Protein AF-A0A925SGM1-F1 (afdb_monomer_lite)

Structure (mmCIF, N/CA/C/O backbone):
data_AF-A0A925SGM1-F1
#
_entry.id   AF-A0A925SGM1-F1
#
loop_
_atom_site.group_PDB
_atom_site.id
_atom_site.type_symbol
_atom_site.label_atom_id
_atom_site.label_alt_id
_atom_site.label_comp_id
_atom_site.label_asym_id
_atom_site.label_entity_id
_atom_site.label_seq_id
_atom_site.pdbx_PDB_ins_code
_atom_site.Cartn_x
_atom_site.Cartn_y
_atom_site.Cartn_z
_atom_site.occupancy
_atom_site.B_iso_or_equiv
_atom_site.auth_seq_id
_atom_site.auth_comp_id
_atom_site.auth_asym_id
_atom_site.auth_atom_id
_atom_site.pdbx_PDB_model_num
ATOM 1 N N . ALA A 1 1 ? 11.138 5.573 4.810 1.00 51.94 1 ALA A N 1
ATOM 2 C CA . ALA A 1 1 ? 10.096 4.999 5.682 1.00 51.94 1 ALA A CA 1
ATOM 3 C C . ALA A 1 1 ? 9.284 4.011 4.863 1.00 51.94 1 ALA A C 1
ATOM 5 O O . ALA A 1 1 ? 8.978 4.304 3.712 1.00 51.94 1 ALA A O 1
ATOM 6 N N . GLU A 1 2 ? 8.991 2.835 5.405 1.00 83.81 2 GLU A N 1
ATOM 7 C CA . GLU A 1 2 ? 8.086 1.891 4.753 1.00 83.81 2 GLU A CA 1
ATOM 8 C C . GLU A 1 2 ? 6.667 2.479 4.787 1.00 83.81 2 GLU A C 1
ATOM 10 O O . GLU A 1 2 ? 6.155 2.788 5.860 1.00 83.81 2 GLU A O 1
ATOM 15 N N . LEU A 1 3 ? 6.037 2.669 3.621 1.00 88.06 3 LEU A N 1
ATOM 16 C CA . LEU A 1 3 ? 4.728 3.333 3.497 1.00 88.06 3 LEU A CA 1
ATOM 17 C C . LEU A 1 3 ? 3.654 2.689 4.397 1.00 88.06 3 LEU A C 1
ATOM 19 O O . LEU A 1 3 ? 2.795 3.379 4.934 1.00 88.06 3 LEU A O 1
ATOM 23 N N . ARG A 1 4 ? 3.743 1.372 4.621 1.00 91.19 4 ARG A N 1
ATOM 24 C CA . ARG A 1 4 ? 2.841 0.618 5.507 1.00 91.19 4 ARG A CA 1
ATOM 25 C C . ARG A 1 4 ? 2.953 1.035 6.972 1.00 91.19 4 ARG A C 1
ATOM 27 O O . ARG A 1 4 ? 1.932 1.063 7.648 1.00 91.19 4 ARG A O 1
ATOM 34 N N . GLY A 1 5 ? 4.154 1.379 7.442 1.00 94.62 5 GLY A N 1
ATOM 35 C CA . GLY A 1 5 ? 4.361 1.885 8.801 1.00 94.62 5 GLY A CA 1
ATOM 36 C C . GLY A 1 5 ? 3.620 3.202 9.013 1.00 94.62 5 GLY A C 1
ATOM 37 O O . GLY A 1 5 ? 2.833 3.318 9.941 1.00 94.62 5 GLY A O 1
ATOM 38 N N . VAL A 1 6 ? 3.745 4.128 8.057 1.00 95.38 6 VAL A N 1
ATOM 39 C CA . VAL A 1 6 ? 3.030 5.416 8.090 1.00 95.38 6 VAL A CA 1
ATOM 40 C C . VAL A 1 6 ? 1.510 5.221 8.117 1.00 95.38 6 VAL A C 1
ATOM 42 O O . VAL A 1 6 ? 0.810 5.924 8.839 1.00 95.38 6 VAL A O 1
ATOM 45 N N . LEU A 1 7 ? 0.983 4.253 7.358 1.00 94.94 7 LEU A N 1
ATOM 46 C CA . LEU A 1 7 ? -0.447 3.928 7.383 1.00 94.94 7 LEU A CA 1
ATOM 47 C C . LEU A 1 7 ? -0.898 3.352 8.734 1.00 94.94 7 LEU A C 1
ATOM 49 O O . LEU A 1 7 ? -2.000 3.663 9.183 1.00 94.94 7 LEU A O 1
ATOM 53 N N . ALA A 1 8 ? -0.070 2.524 9.373 1.00 95.44 8 ALA A N 1
ATOM 54 C CA . ALA A 1 8 ? -0.362 1.967 10.691 1.00 95.44 8 ALA A CA 1
ATOM 55 C C . ALA A 1 8 ? -0.352 3.053 11.777 1.00 95.44 8 ALA A C 1
ATOM 57 O O . ALA A 1 8 ? -1.282 3.110 12.583 1.00 95.44 8 ALA A O 1
ATOM 58 N N . ASP A 1 9 ? 0.640 3.944 11.746 1.00 97.12 9 ASP A N 1
ATOM 59 C CA . ASP A 1 9 ? 0.734 5.088 12.655 1.00 97.12 9 ASP A CA 1
ATOM 60 C C . ASP A 1 9 ? -0.491 5.999 12.489 1.00 97.12 9 ASP A C 1
ATOM 62 O O . ASP A 1 9 ? -1.195 6.279 13.456 1.00 97.12 9 ASP A O 1
ATOM 66 N N . ALA A 1 10 ? -0.846 6.347 11.246 1.00 96.38 10 ALA A N 1
ATOM 67 C CA . ALA A 1 10 ? -2.030 7.153 10.953 1.00 96.38 10 ALA A CA 1
ATOM 68 C C . ALA A 1 10 ? -3.344 6.489 11.415 1.00 96.38 10 ALA A C 1
ATOM 70 O O . ALA A 1 10 ? -4.239 7.167 11.924 1.00 96.38 10 ALA A O 1
ATOM 71 N N . ALA A 1 11 ? -3.476 5.167 11.263 1.00 97.12 11 ALA A N 1
ATOM 72 C CA . ALA A 1 11 ? -4.634 4.417 11.751 1.00 97.12 11 ALA A CA 1
ATOM 73 C C . ALA A 1 11 ? -4.733 4.442 13.286 1.00 97.12 11 ALA A C 1
ATOM 75 O O . ALA A 1 11 ? -5.823 4.636 13.837 1.00 97.12 11 ALA A O 1
ATOM 76 N N . SER A 1 12 ? -3.593 4.271 13.964 1.00 97.50 12 SER A N 1
ATOM 77 C CA . SER A 1 12 ? -3.473 4.338 15.4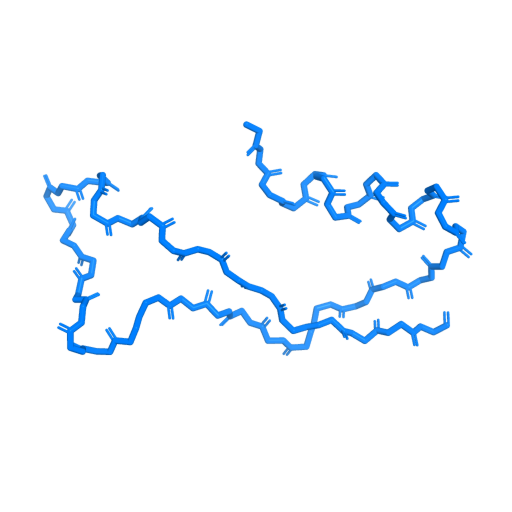22 1.00 97.50 12 SER A CA 1
ATOM 78 C C . SER A 1 12 ? -3.841 5.727 15.945 1.00 97.50 12 SER A C 1
ATOM 80 O O . SER A 1 12 ? -4.697 5.844 16.825 1.00 97.50 12 SER A O 1
ATOM 82 N N . ASP A 1 13 ? -3.277 6.778 15.348 1.00 98.06 13 ASP A N 1
ATOM 83 C CA . ASP A 1 13 ? -3.542 8.173 15.709 1.00 98.06 13 ASP A CA 1
ATOM 84 C C . ASP A 1 13 ? -5.023 8.534 15.529 1.00 98.06 13 ASP A C 1
ATOM 86 O O . ASP A 1 13 ? -5.633 9.168 16.395 1.00 98.06 13 ASP A O 1
ATOM 90 N N . ALA A 1 14 ? -5.640 8.064 14.441 1.00 97.62 14 ALA A N 1
ATOM 91 C CA . ALA A 1 14 ? -7.063 8.259 14.173 1.00 97.62 14 ALA A CA 1
ATOM 92 C C . ALA A 1 14 ? -7.983 7.375 15.036 1.00 97.62 14 ALA A C 1
ATOM 94 O O . ALA A 1 14 ? -9.199 7.586 15.046 1.00 97.62 14 ALA A O 1
ATOM 95 N N . LYS A 1 15 ? -7.436 6.378 15.748 1.00 97.25 15 LYS A N 1
ATOM 96 C CA . LYS A 1 15 ? -8.185 5.348 16.490 1.00 97.25 15 LYS A CA 1
ATOM 97 C C . LYS A 1 15 ? -9.221 4.634 15.618 1.00 97.25 15 LYS A C 1
ATOM 99 O O . LYS A 1 15 ? -10.332 4.341 16.066 1.00 97.25 15 LYS A O 1
ATOM 104 N N . ARG A 1 16 ? -8.869 4.366 14.361 1.00 97.56 16 ARG A N 1
ATOM 105 C CA . ARG A 1 16 ? -9.731 3.661 13.405 1.00 97.56 16 ARG A CA 1
ATOM 106 C C . ARG A 1 16 ? -9.111 2.336 13.010 1.00 97.56 16 ARG A C 1
ATOM 108 O O . ARG A 1 16 ? -7.895 2.214 12.891 1.00 97.56 16 ARG A O 1
ATOM 115 N N . LYS A 1 17 ? -9.963 1.344 12.755 1.00 96.56 17 LYS A N 1
ATOM 116 C CA . LYS A 1 17 ? -9.521 0.120 12.091 1.00 96.56 17 LYS A CA 1
ATOM 117 C C . LYS A 1 17 ? -9.478 0.388 10.596 1.00 96.56 17 LYS A C 1
ATOM 119 O O . LYS A 1 17 ? -10.446 0.878 10.019 1.00 96.56 17 LYS A O 1
ATOM 124 N N . VAL A 1 18 ? -8.342 0.080 9.986 1.00 97.12 18 VAL A N 1
ATOM 125 C CA . VAL A 1 18 ? -8.109 0.314 8.564 1.00 97.12 18 VAL A CA 1
ATOM 126 C C . VAL A 1 18 ? -7.685 -1.000 7.930 1.00 97.12 18 VAL A C 1
ATOM 128 O O . VAL A 1 18 ? -6.797 -1.685 8.434 1.00 97.12 18 VAL A O 1
ATOM 131 N N . GLN A 1 19 ? -8.339 -1.367 6.835 1.00 96.56 19 GLN A N 1
ATOM 132 C CA . GLN A 1 19 ? -8.079 -2.594 6.097 1.00 96.56 19 GLN A CA 1
ATOM 133 C C . GLN A 1 19 ? -7.625 -2.266 4.679 1.00 96.56 19 GLN A C 1
ATOM 135 O O . GLN A 1 19 ? -8.243 -1.448 3.998 1.00 96.56 19 GLN A O 1
ATOM 140 N N . VAL A 1 20 ? -6.583 -2.954 4.210 1.00 96.31 20 VAL A N 1
ATOM 141 C CA . VAL A 1 20 ? -6.171 -2.897 2.804 1.00 96.31 20 VAL A CA 1
ATOM 142 C C . VAL A 1 20 ? -7.164 -3.689 1.959 1.00 96.31 20 VAL A C 1
ATOM 144 O O . VAL A 1 20 ? -7.373 -4.879 2.190 1.00 96.31 20 VAL A O 1
ATOM 147 N N . VAL A 1 21 ? -7.777 -3.008 0.996 1.00 97.69 21 VAL A N 1
ATOM 148 C CA . VAL A 1 21 ? -8.679 -3.596 -0.001 1.00 97.69 21 VAL A CA 1
ATOM 149 C C . VAL A 1 21 ? -7.903 -3.953 -1.264 1.00 97.69 21 VAL A C 1
ATOM 151 O O . VAL A 1 21 ? -8.103 -5.029 -1.815 1.00 97.69 21 VAL A O 1
ATOM 154 N N . GLU A 1 22 ? -6.991 -3.080 -1.690 1.00 97.19 22 GLU A N 1
ATOM 155 C CA . GLU A 1 22 ? -6.200 -3.270 -2.905 1.00 97.19 22 GLU A CA 1
ATOM 156 C C . GLU A 1 22 ? -4.801 -2.670 -2.745 1.00 97.19 22 GLU A C 1
ATOM 158 O O . GLU A 1 22 ? -4.623 -1.643 -2.081 1.00 97.19 22 GLU A O 1
ATOM 163 N N . PHE A 1 23 ? -3.816 -3.313 -3.371 1.00 95.25 23 PHE A N 1
ATOM 164 C CA . PHE A 1 23 ? -2.464 -2.787 -3.531 1.00 95.25 23 PHE A CA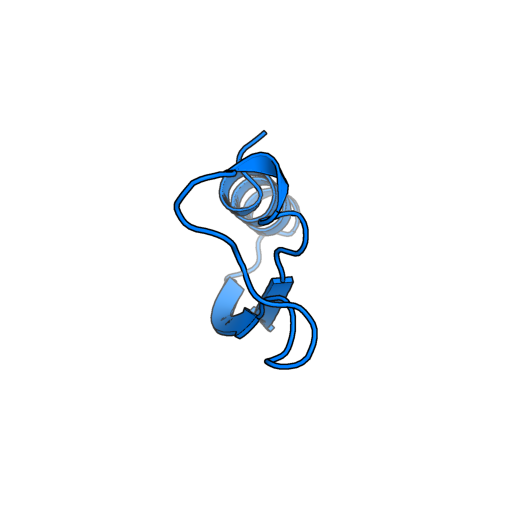 1
ATOM 165 C C . PHE A 1 23 ? -2.350 -2.189 -4.929 1.00 95.25 23 PHE A C 1
ATOM 167 O O . PHE A 1 23 ? -2.520 -2.896 -5.919 1.00 95.25 23 PHE A O 1
ATOM 174 N N . CYS A 1 24 ? -2.043 -0.900 -5.008 1.00 95.19 24 CYS A N 1
ATOM 175 C CA . CYS A 1 24 ? -1.866 -0.208 -6.276 1.00 95.19 24 CYS A CA 1
ATOM 176 C C . CYS A 1 24 ? -0.377 -0.046 -6.584 1.00 95.19 24 CYS A C 1
ATOM 178 O O . CYS A 1 24 ? 0.434 0.236 -5.696 1.00 95.19 24 CYS A O 1
ATOM 180 N N . HIS A 1 25 ? -0.037 -0.159 -7.863 1.00 94.50 25 HIS A N 1
ATOM 181 C CA . HIS A 1 25 ? 1.300 0.116 -8.375 1.00 94.50 25 HIS A CA 1
ATOM 182 C C . HIS A 1 25 ? 1.210 0.780 -9.752 1.00 94.50 25 HIS A C 1
ATOM 184 O O . HIS A 1 25 ? 0.119 0.957 -10.300 1.00 94.50 25 HIS A O 1
ATOM 190 N N . GLN A 1 26 ? 2.361 1.167 -10.287 1.00 95.62 26 GLN A N 1
ATOM 191 C CA . GLN A 1 26 ? 2.503 1.691 -11.643 1.00 95.62 26 GLN A CA 1
ATOM 192 C C . GLN A 1 26 ? 1.844 0.791 -12.713 1.00 95.62 26 GLN A C 1
ATOM 194 O O . GLN A 1 26 ? 2.023 -0.417 -12.692 1.00 95.62 26 GLN A O 1
ATOM 199 N N . PRO A 1 27 ? 1.038 1.340 -13.635 1.00 95.75 27 PRO A N 1
ATOM 200 C CA . PRO A 1 27 ? 0.338 0.549 -14.650 1.00 95.75 27 PRO A CA 1
ATOM 201 C C . PRO A 1 27 ? 1.290 -0.126 -15.654 1.00 95.75 27 PRO A C 1
ATOM 203 O O . PRO A 1 27 ? 2.492 0.122 -15.670 1.00 95.75 27 PRO A O 1
ATOM 206 N N . ALA A 1 28 ? 0.757 -1.007 -16.506 1.00 94.62 28 ALA A N 1
ATOM 207 C CA . ALA A 1 28 ? 1.559 -1.838 -17.416 1.00 94.62 28 ALA A CA 1
ATOM 208 C C . ALA A 1 28 ? 2.378 -1.049 -18.460 1.00 94.62 28 ALA A C 1
ATOM 210 O O . ALA A 1 28 ? 3.370 -1.560 -18.973 1.00 94.62 28 ALA A O 1
ATOM 211 N N . ASP A 1 29 ? 1.988 0.188 -18.767 1.00 96.25 29 ASP A N 1
ATOM 212 C CA . ASP A 1 29 ? 2.748 1.128 -19.599 1.00 96.25 29 ASP A CA 1
ATOM 213 C C . ASP A 1 29 ? 3.968 1.735 -18.869 1.00 96.25 29 ASP A C 1
ATOM 215 O O . ASP A 1 29 ? 4.799 2.383 -19.502 1.00 96.25 29 ASP A O 1
ATOM 219 N N . HIS A 1 30 ? 4.121 1.468 -17.567 1.00 96.00 30 HIS A N 1
ATOM 220 C CA . HIS A 1 30 ? 5.229 1.899 -16.710 1.00 96.00 30 HIS A CA 1
ATOM 221 C C . HIS A 1 30 ? 5.837 0.700 -15.952 1.00 96.00 30 HIS A C 1
ATOM 223 O O . HIS A 1 30 ? 5.702 0.596 -14.729 1.00 96.00 30 HIS A O 1
ATOM 229 N N . PRO A 1 31 ? 6.513 -0.236 -16.642 1.00 94.19 31 PRO A N 1
ATOM 230 C CA . PRO A 1 31 ? 6.976 -1.476 -16.030 1.00 94.19 31 PRO A CA 1
ATOM 231 C C . PRO A 1 31 ? 8.061 -1.249 -14.970 1.00 94.19 31 PRO A C 1
ATOM 233 O O . PRO A 1 31 ? 8.950 -0.412 -15.129 1.00 94.19 31 PRO A O 1
ATOM 236 N N . VAL A 1 32 ? 8.025 -2.063 -13.913 1.00 95.31 32 VAL A N 1
ATOM 237 C CA . VAL A 1 32 ? 9.126 -2.184 -12.950 1.00 95.31 32 VAL A CA 1
ATOM 238 C C . VAL A 1 32 ? 10.189 -3.109 -13.536 1.00 95.31 32 VAL A C 1
ATOM 240 O O . VAL A 1 32 ? 9.921 -4.262 -13.877 1.00 95.31 32 VAL A O 1
ATOM 243 N N . LEU A 1 33 ? 11.412 -2.609 -13.649 1.00 95.75 33 LEU A N 1
ATOM 244 C CA . LEU A 1 33 ? 12.555 -3.360 -14.143 1.00 95.75 33 LEU A CA 1
ATOM 245 C C . LEU A 1 33 ? 13.229 -4.098 -12.986 1.00 95.75 33 LEU A C 1
ATOM 247 O O . LEU A 1 33 ? 13.768 -3.481 -12.072 1.00 95.75 33 LEU A O 1
ATOM 251 N N . VAL A 1 34 ? 13.292 -5.427 -13.071 1.00 95.25 34 VAL A N 1
ATOM 252 C CA . VAL A 1 34 ? 13.951 -6.275 -12.057 1.00 95.25 34 VAL A CA 1
ATOM 253 C C . VAL A 1 34 ? 15.431 -5.908 -11.867 1.00 95.25 34 VAL A C 1
ATOM 255 O O . VAL A 1 34 ? 15.976 -6.050 -10.778 1.00 95.25 34 VAL A O 1
ATOM 258 N N . THR A 1 35 ? 16.086 -5.406 -12.916 1.00 97.38 35 THR A N 1
ATOM 259 C CA . THR A 1 35 ? 17.495 -4.985 -12.889 1.00 97.38 35 THR A CA 1
ATOM 260 C C . THR A 1 35 ? 17.713 -3.572 -12.345 1.00 97.38 35 THR A C 1
ATOM 262 O O . THR A 1 35 ? 18.860 -3.175 -12.177 1.00 97.38 35 THR A O 1
ATOM 265 N N . MET A 1 36 ? 16.646 -2.802 -12.116 1.00 96.38 36 MET A N 1
ATOM 266 C CA . MET A 1 36 ? 16.710 -1.414 -11.655 1.00 96.38 36 MET A CA 1
ATOM 267 C C . MET A 1 36 ? 15.631 -1.188 -10.587 1.00 96.38 36 MET A C 1
ATOM 269 O O . MET A 1 36 ? 14.527 -0.748 -10.922 1.00 96.38 36 MET A O 1
ATOM 273 N N . PRO A 1 37 ? 15.913 -1.502 -9.308 1.00 91.62 37 PRO A N 1
ATOM 274 C CA . PRO A 1 37 ? 14.962 -1.345 -8.204 1.00 91.62 37 PRO A CA 1
ATOM 275 C C . PRO A 1 37 ? 14.377 0.069 -8.084 1.00 91.62 37 PRO A C 1
ATOM 277 O O . PRO A 1 37 ? 13.239 0.235 -7.659 1.00 91.62 37 PRO A O 1
ATOM 280 N N . GLU A 1 38 ? 15.120 1.089 -8.515 1.00 95.12 38 GLU A N 1
ATOM 281 C CA . GLU A 1 38 ? 14.696 2.492 -8.551 1.00 95.12 38 GLU A CA 1
ATOM 282 C C . GLU A 1 38 ? 13.498 2.738 -9.484 1.00 95.12 38 GLU A C 1
ATOM 284 O O . GLU A 1 38 ? 12.818 3.755 -9.356 1.00 95.12 38 GLU A O 1
ATOM 289 N N . SER A 1 39 ? 13.217 1.813 -10.411 1.00 94.81 39 SER A N 1
ATOM 290 C CA . SER A 1 39 ? 12.028 1.862 -11.271 1.00 94.81 39 SER A CA 1
ATOM 291 C C . SER A 1 39 ? 10.719 1.611 -10.522 1.00 94.81 39 SER A C 1
ATOM 293 O O . SER A 1 39 ? 9.666 1.983 -11.032 1.00 94.81 39 SER A O 1
ATOM 295 N N . GLU A 1 40 ? 10.764 1.015 -9.326 1.00 94.50 40 GLU A N 1
ATOM 296 C CA . GLU A 1 40 ? 9.600 0.821 -8.462 1.00 94.50 40 GLU A CA 1
ATOM 297 C C . GLU A 1 40 ? 9.392 2.052 -7.568 1.00 94.50 40 GLU A C 1
ATOM 299 O O . GLU A 1 40 ? 9.707 2.058 -6.376 1.00 94.50 40 GLU A O 1
ATOM 304 N N . TYR A 1 41 ? 8.872 3.129 -8.151 1.00 92.81 41 TYR A N 1
ATOM 305 C CA . TYR A 1 41 ? 8.698 4.397 -7.437 1.00 92.81 41 TYR A CA 1
ATOM 306 C C . TYR A 1 41 ? 7.260 4.633 -6.965 1.00 92.81 41 TYR A C 1
ATOM 308 O O . TYR A 1 41 ? 7.048 5.359 -5.990 1.00 92.81 41 TYR A O 1
ATOM 316 N N . LEU A 1 42 ? 6.258 4.049 -7.635 1.00 94.50 42 LEU A N 1
ATOM 317 C CA . LEU A 1 42 ? 4.853 4.275 -7.301 1.00 94.50 42 LEU A CA 1
ATOM 318 C C . LEU A 1 42 ? 4.315 3.165 -6.396 1.00 94.50 42 LEU A C 1
ATOM 320 O O . LEU A 1 42 ? 4.196 2.012 -6.805 1.00 94.50 42 LEU A O 1
ATOM 324 N N . ARG A 1 43 ? 3.911 3.539 -5.179 1.00 92.62 43 ARG A N 1
ATOM 325 C CA . ARG A 1 43 ? 3.243 2.653 -4.217 1.00 92.62 43 ARG A CA 1
ATOM 326 C C . ARG A 1 43 ? 1.928 3.275 -3.773 1.00 92.62 43 ARG A C 1
ATOM 328 O O . ARG A 1 43 ? 1.918 4.413 -3.311 1.00 92.62 43 ARG A O 1
ATOM 335 N 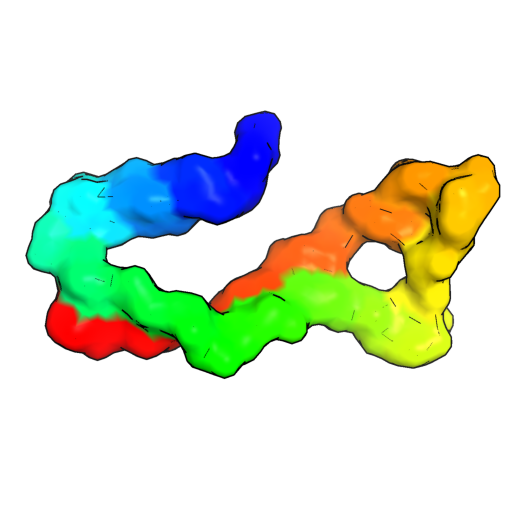N . GLY A 1 44 ? 0.835 2.528 -3.881 1.00 94.56 44 GLY A N 1
ATOM 336 C CA . GLY A 1 44 ? -0.494 2.982 -3.479 1.00 94.56 44 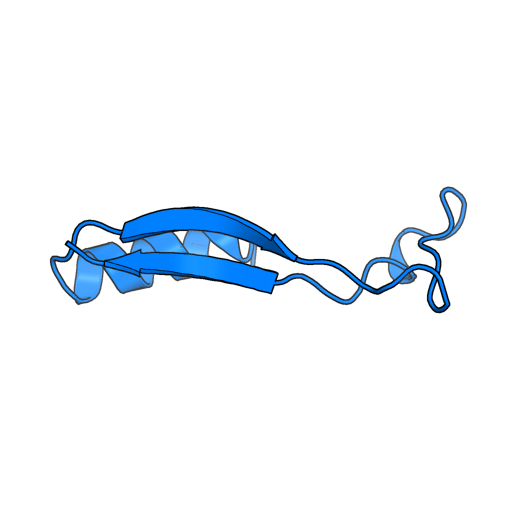GLY A CA 1
ATOM 337 C C . GLY A 1 44 ? -1.299 1.890 -2.783 1.00 94.56 44 GLY A C 1
ATOM 338 O O . GLY A 1 44 ? -0.997 0.704 -2.890 1.00 94.56 44 GLY A O 1
ATOM 339 N N . TYR A 1 45 ? -2.329 2.307 -2.051 1.00 96.50 45 TYR A N 1
ATOM 340 C CA . TYR A 1 45 ? -3.230 1.419 -1.323 1.00 96.50 45 TYR A CA 1
ATOM 341 C C . TYR A 1 45 ? -4.655 1.950 -1.425 1.00 96.50 45 TYR A C 1
ATOM 343 O O . TYR A 1 45 ? -4.883 3.142 -1.213 1.00 96.50 45 TYR A O 1
ATOM 351 N N . ILE A 1 46 ? -5.616 1.061 -1.666 1.00 97.19 46 ILE A N 1
ATOM 352 C CA . ILE A 1 46 ? -7.032 1.342 -1.425 1.00 97.19 46 ILE A CA 1
ATOM 353 C C . ILE A 1 46 ? -7.363 0.815 -0.038 1.00 97.19 46 ILE A C 1
ATOM 355 O O . ILE A 1 46 ? -7.137 -0.359 0.265 1.00 97.19 46 ILE A O 1
ATOM 359 N N . LEU A 1 47 ? -7.886 1.694 0.812 1.00 97.25 47 LEU A N 1
ATOM 360 C CA . LEU A 1 47 ? -8.137 1.408 2.217 1.00 97.25 47 LEU A CA 1
ATOM 361 C C . LEU A 1 47 ? -9.626 1.527 2.528 1.00 97.25 47 LEU A C 1
ATOM 363 O O . LEU A 1 47 ? -10.291 2.469 2.099 1.00 97.25 47 LEU A O 1
ATOM 367 N N . ARG A 1 48 ? -10.133 0.590 3.326 1.00 97.75 48 ARG A N 1
ATOM 368 C CA . ARG A 1 48 ? -11.450 0.671 3.958 1.00 97.75 48 ARG A CA 1
ATOM 369 C C . ARG A 1 48 ? -11.273 1.027 5.426 1.00 97.75 48 ARG A C 1
ATOM 371 O O . ARG A 1 48 ? -10.453 0.415 6.107 1.00 97.75 48 ARG A O 1
ATOM 378 N N . VAL A 1 49 ? -12.062 1.983 5.902 1.00 97.19 49 VAL A N 1
ATOM 379 C CA . VAL A 1 49 ? -12.076 2.421 7.301 1.00 97.19 49 VAL A CA 1
ATOM 380 C C . VAL A 1 49 ? -13.358 1.922 7.957 1.00 97.19 49 VAL A C 1
ATOM 382 O O . VAL A 1 49 ? -14.440 2.147 7.415 1.00 97.19 49 VAL A O 1
ATOM 385 N N . GLU A 1 50 ? -13.230 1.252 9.102 1.00 90.19 50 GLU A N 1
ATOM 386 C CA . GLU A 1 50 ? -14.354 0.890 9.983 1.00 90.19 50 GLU A CA 1
ATOM 387 C C . GLU A 1 50 ? -14.515 1.895 11.112 1.00 90.19 50 GLU A C 1
ATOM 389 O O . GLU A 1 50 ? -13.500 2.452 11.598 1.00 90.19 50 GLU A O 1
#

pLDDT: mean 94.39, std 6.6, range [51.94, 98.06]

Secondary structure (DSSP, 8-state):
--HHHHHHHHHHHHT--EEEEEEEE--TTSPPPTT-GGG---EEEEEEE-

Foldseek 3Di:
DPVVVVVVVVCVVVVWDKDFPDKDFDDPVQDDDPVD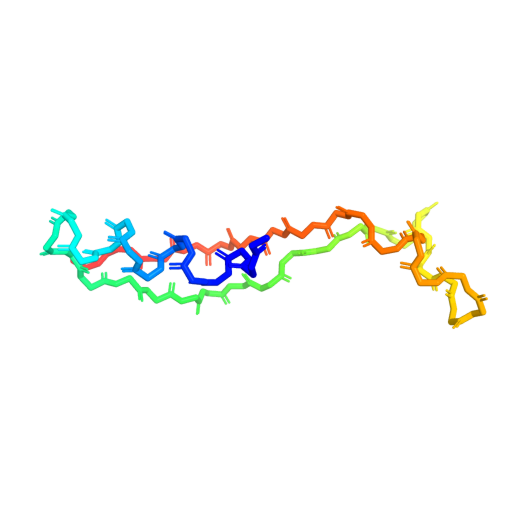NVSRDDTDTDMDID

Sequence (50 aa):
AELRGVLADAASDAKRKVQVVEFC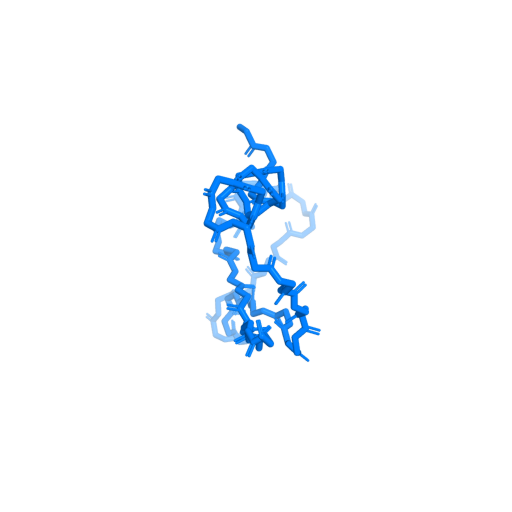HQPADHPVLVTMPESEYLRGYILRVE

Radius of gyration: 13.6 Å; chains: 1; bounding box: 32×14×36 Å